Protein AF-A0A9D3UIQ0-F1 (afdb_monomer)

pLDDT: mean 77.09, std 18.82, range [36.81, 97.38]

Foldseek 3Di:
DDPPDDDPPCDVLNCCVVPVVVVCQVVLVDPDDPSLLVCLLCVVVVLVSDDPVCCVPRVLVSLVVQCVHPDVSSNVSSVVVVVVSLVVVVVVVVVVLVVQCVPPPDPVSNVVSVCVVPPVVCVVVCCVVPVDD

Sequence (133 aa):
MLNLGPYPRLRGKTDFELVTFSALVPVLSIATGETLLLLVKHADLIINKTTSEHRVSHVMPMLVRAYDDGDPRIQEEALRKSLFLAKQLDMQLLQFMRKSSDKANDPLQRHIVYSFRDHPSNWIIKNFLYPNQ

Solvent-accessible surface area (backbone atoms only — not comparable to full-atom values): 7644 Å² total; per-residue (Å²): 133,86,83,76,68,82,72,78,80,74,47,76,57,60,43,37,48,70,51,55,44,58,68,39,52,64,50,49,73,66,53,56,69,72,60,32,40,53,49,44,75,49,36,65,62,54,53,74,55,46,56,74,65,54,36,61,74,43,49,46,56,33,36,53,55,30,45,73,41,91,49,68,74,36,22,54,41,19,53,58,48,48,55,54,50,51,53,53,52,50,55,50,51,53,50,51,51,49,55,50,51,75,66,39,86,44,75,68,55,39,51,54,56,51,54,63,68,69,32,73,79,48,50,60,56,46,50,73,77,48,78,84,120

Radius of gyration: 19.53 Å; Cα contacts (8 Å, |Δi|>4): 80; chains: 1; bounding box: 40×62×41 Å

Structure (mmCIF, N/CA/C/O backbone):
data_AF-A0A9D3UIQ0-F1
#
_entry.id   AF-A0A9D3UIQ0-F1
#
loop_
_atom_site.group_PDB
_atom_site.id
_atom_site.type_symbol
_atom_site.label_atom_id
_atom_site.label_alt_id
_atom_site.label_comp_id
_atom_site.label_asym_id
_atom_site.label_entity_id
_atom_site.label_seq_id
_atom_site.pdbx_PDB_ins_code
_atom_site.Cartn_x
_atom_site.Cartn_y
_atom_site.Cartn_z
_atom_site.occupancy
_atom_site.B_iso_or_equiv
_atom_site.auth_seq_id
_atom_site.auth_comp_id
_atom_site.auth_asym_id
_atom_site.auth_atom_id
_atom_site.pdbx_PDB_model_num
ATOM 1 N N . MET A 1 1 ? -25.567 42.992 -2.234 1.00 36.81 1 MET A N 1
ATOM 2 C CA . MET A 1 1 ? -24.416 42.396 -1.519 1.00 36.81 1 MET A CA 1
ATOM 3 C C . MET A 1 1 ? -24.689 40.907 -1.374 1.00 36.81 1 MET A C 1
ATOM 5 O O . MET A 1 1 ? -25.658 40.554 -0.717 1.00 36.81 1 MET A O 1
ATOM 9 N N . LEU A 1 2 ? -23.930 40.051 -2.062 1.00 42.41 2 LEU A N 1
ATOM 10 C CA . LEU A 1 2 ? -24.084 38.596 -1.959 1.00 42.41 2 LEU A CA 1
ATOM 11 C C . LEU A 1 2 ? -23.457 38.136 -0.640 1.00 42.41 2 LEU A C 1
ATOM 13 O O . LEU A 1 2 ? -22.254 38.283 -0.436 1.00 42.41 2 LEU A O 1
ATOM 17 N N . ASN A 1 3 ? -24.293 37.634 0.266 1.00 43.47 3 ASN A N 1
ATOM 18 C CA . ASN A 1 3 ? -23.881 37.096 1.555 1.00 43.47 3 ASN A CA 1
ATOM 19 C C . ASN A 1 3 ? -23.315 35.688 1.319 1.00 43.47 3 ASN A C 1
ATOM 21 O O . ASN A 1 3 ? -24.047 34.699 1.313 1.00 43.47 3 ASN A O 1
ATOM 25 N N . LEU A 1 4 ? -22.019 35.614 1.010 1.00 50.66 4 LEU A N 1
ATOM 26 C CA . LEU A 1 4 ? -21.287 34.353 0.970 1.00 50.66 4 LEU A CA 1
ATOM 27 C C . LEU A 1 4 ? -21.122 33.887 2.420 1.00 50.66 4 LEU A C 1
ATOM 29 O O . LEU A 1 4 ? -20.281 34.406 3.153 1.00 50.66 4 LEU A O 1
ATOM 33 N N . GLY A 1 5 ? -21.979 32.951 2.836 1.00 48.44 5 GLY A N 1
ATOM 34 C CA . GLY A 1 5 ? -21.882 32.284 4.133 1.00 48.44 5 GLY A CA 1
ATOM 35 C C . GLY A 1 5 ? -20.483 31.694 4.362 1.00 48.44 5 GLY A C 1
ATOM 36 O O . GLY A 1 5 ? -19.729 31.504 3.405 1.00 48.44 5 GLY A O 1
ATOM 37 N N . PRO A 1 6 ? -20.105 31.423 5.623 1.00 56.56 6 PRO A N 1
ATOM 38 C CA . PRO A 1 6 ? -18.751 31.008 5.957 1.00 56.56 6 PRO A CA 1
ATOM 39 C C . PRO A 1 6 ? -18.402 29.744 5.171 1.00 56.56 6 PRO A C 1
ATOM 41 O O . PRO A 1 6 ? -19.017 28.697 5.372 1.00 56.56 6 PRO A O 1
ATOM 44 N N . TYR A 1 7 ? -17.422 29.852 4.270 1.00 47.91 7 TYR A N 1
ATOM 45 C CA . TYR A 1 7 ? -16.836 28.694 3.607 1.00 47.91 7 TYR A CA 1
ATOM 46 C C . TYR A 1 7 ? -16.477 27.666 4.686 1.00 47.91 7 TYR A C 1
ATOM 48 O O . TYR A 1 7 ? -15.872 28.051 5.698 1.00 47.91 7 TYR A O 1
ATOM 56 N N . PRO A 1 8 ? -16.870 26.388 4.530 1.00 57.81 8 PRO A N 1
ATOM 57 C CA . PRO A 1 8 ? -16.559 25.382 5.526 1.00 57.81 8 PRO A CA 1
ATOM 58 C C . PRO A 1 8 ? -15.049 25.395 5.736 1.00 57.81 8 PRO A C 1
ATOM 60 O O . PRO A 1 8 ? -14.278 25.268 4.785 1.00 57.81 8 PRO A O 1
ATOM 63 N N . ARG A 1 9 ? -14.628 25.607 6.987 1.00 50.81 9 ARG A N 1
ATOM 64 C CA . ARG A 1 9 ? -13.232 25.435 7.380 1.00 50.81 9 ARG A CA 1
ATOM 65 C C . ARG A 1 9 ? -12.923 23.950 7.284 1.00 50.81 9 ARG A C 1
ATOM 67 O O . ARG A 1 9 ? -13.087 23.196 8.239 1.00 50.81 9 ARG A O 1
ATOM 74 N N . LEU A 1 10 ? -12.547 23.569 6.078 1.00 51.88 10 LEU A N 1
ATOM 75 C CA . LEU A 1 10 ? -11.865 22.349 5.726 1.00 51.88 10 LEU A CA 1
ATOM 76 C C . LEU A 1 10 ? -10.719 22.150 6.747 1.00 51.88 10 LEU A C 1
ATOM 78 O O . LEU A 1 10 ? -9.937 23.063 7.033 1.00 51.88 10 LEU A O 1
ATOM 82 N N . ARG A 1 11 ? -10.773 21.025 7.471 1.00 60.75 11 ARG A N 1
ATOM 83 C CA . ARG A 1 11 ? -9.907 20.686 8.606 1.00 60.75 11 ARG A CA 1
ATOM 84 C C . ARG A 1 11 ? -8.896 19.664 8.096 1.00 60.75 11 ARG A C 1
ATOM 86 O O . ARG A 1 11 ? -9.294 18.581 7.705 1.00 60.75 11 ARG A O 1
ATOM 93 N N . GLY A 1 12 ? -7.594 19.930 8.189 1.00 61.97 12 GLY A N 1
ATOM 94 C CA . GLY A 1 12 ? -6.540 19.255 7.400 1.00 61.97 12 GLY A CA 1
ATOM 95 C C . GLY A 1 12 ? -6.589 17.730 7.140 1.00 61.97 12 GLY A C 1
ATOM 96 O O . GLY A 1 12 ? -6.042 17.295 6.131 1.00 61.97 12 GLY A O 1
ATOM 97 N N . LYS A 1 13 ? -7.231 16.897 7.978 1.00 65.69 13 LYS A N 1
ATOM 98 C CA . LYS A 1 13 ? -7.469 15.473 7.663 1.00 65.69 13 LYS A CA 1
ATOM 99 C C . LYS A 1 13 ? -8.613 15.255 6.658 1.00 65.69 13 LYS A C 1
ATOM 101 O O . LYS A 1 13 ? -8.448 14.453 5.747 1.00 65.69 13 LYS A O 1
ATOM 106 N N . THR A 1 14 ? -9.721 15.990 6.779 1.00 72.12 14 THR A N 1
ATOM 107 C CA . THR A 1 14 ? -10.829 15.934 5.807 1.00 72.12 14 THR A CA 1
ATOM 108 C C . THR A 1 14 ? -10.386 16.425 4.433 1.00 72.12 14 THR A C 1
ATOM 110 O O . THR A 1 14 ? -10.814 15.898 3.415 1.00 72.12 14 THR A O 1
ATOM 113 N N . ASP A 1 15 ? -9.475 17.393 4.405 1.00 79.56 15 ASP A N 1
ATOM 114 C CA . ASP A 1 15 ? -9.052 18.075 3.176 1.00 79.56 15 ASP A CA 1
ATOM 115 C C . ASP A 1 15 ? -8.088 17.202 2.390 1.00 79.56 15 ASP A C 1
ATOM 117 O O . ASP A 1 15 ? -8.153 17.122 1.163 1.00 79.56 15 ASP A O 1
ATOM 121 N N . PHE A 1 16 ? -7.224 16.498 3.125 1.00 85.56 16 PHE A N 1
ATOM 122 C CA . PHE A 1 16 ? -6.361 15.494 2.541 1.00 85.56 16 PHE A CA 1
ATOM 123 C C . PHE A 1 16 ? -7.187 14.384 1.896 1.00 85.56 16 PHE A C 1
ATOM 125 O O . PHE A 1 16 ? -6.932 14.066 0.745 1.00 85.56 16 PHE A O 1
ATOM 132 N N . GLU A 1 17 ? -8.173 13.811 2.590 1.00 84.88 17 GLU A N 1
ATOM 133 C CA . GLU A 1 17 ? -8.956 12.691 2.049 1.00 84.88 17 GLU A CA 1
ATOM 134 C C . GLU A 1 17 ? -9.812 13.107 0.840 1.00 84.88 17 GLU A C 1
ATOM 136 O O . GLU A 1 17 ? -9.775 12.442 -0.196 1.00 84.88 17 GLU A O 1
ATOM 141 N N . LEU A 1 18 ? -10.517 14.240 0.934 1.00 83.62 18 LEU A N 1
ATOM 142 C CA . LEU A 1 18 ? -11.422 14.704 -0.124 1.00 83.62 18 LEU A CA 1
ATOM 143 C C . LEU A 1 18 ? -10.692 15.161 -1.390 1.00 83.62 18 LEU A C 1
ATOM 145 O O . LEU A 1 18 ? -11.173 14.913 -2.494 1.00 83.62 18 LEU A O 1
ATOM 149 N N . VAL A 1 19 ? -9.555 15.844 -1.242 1.00 86.50 19 VAL A N 1
ATOM 150 C CA . VAL A 1 19 ? -8.881 16.500 -2.371 1.00 86.50 19 VAL A CA 1
ATOM 151 C C . VAL A 1 19 ? -7.619 15.744 -2.758 1.00 86.50 19 VAL A C 1
ATOM 153 O O . VAL A 1 19 ? -7.507 15.227 -3.868 1.00 86.50 19 VAL A O 1
ATOM 156 N N . THR A 1 20 ? -6.654 15.664 -1.843 1.00 88.44 20 THR A N 1
ATOM 157 C CA . THR A 1 20 ? -5.316 15.151 -2.159 1.00 88.44 20 THR A CA 1
ATOM 158 C C . THR A 1 20 ? -5.316 13.645 -2.384 1.00 88.44 20 THR A C 1
ATOM 160 O O . THR A 1 20 ? -4.732 13.167 -3.349 1.00 88.44 20 THR A O 1
ATOM 163 N N . PHE A 1 21 ? -5.967 12.885 -1.510 1.00 91.44 21 PHE A N 1
ATOM 164 C CA . PHE A 1 21 ? -5.979 11.434 -1.574 1.00 91.44 21 PHE A CA 1
ATOM 165 C C . PHE A 1 21 ? -6.768 10.949 -2.784 1.00 91.44 21 PHE A C 1
ATOM 167 O O . PHE A 1 21 ? -6.252 10.128 -3.533 1.00 91.44 21 PHE A O 1
ATOM 174 N N . SER A 1 22 ? -7.953 11.517 -3.027 1.00 90.44 22 SER A N 1
ATOM 175 C CA . SER A 1 22 ? -8.746 11.239 -4.231 1.00 90.44 22 SER A CA 1
ATOM 176 C C . SER A 1 22 ? -7.919 11.409 -5.517 1.00 90.44 22 SER A C 1
ATOM 178 O O . SER A 1 22 ? -7.894 10.516 -6.363 1.00 90.44 22 SER A O 1
ATOM 180 N N . ALA A 1 23 ? -7.137 12.491 -5.617 1.00 92.38 23 ALA A N 1
ATOM 181 C CA . ALA A 1 23 ? -6.229 12.714 -6.745 1.00 92.38 23 ALA A CA 1
ATOM 182 C C . ALA A 1 23 ? -5.027 11.746 -6.783 1.00 92.38 23 ALA A C 1
ATOM 184 O O . ALA A 1 23 ? -4.493 11.470 -7.857 1.00 92.38 23 ALA A O 1
ATOM 185 N N . LEU A 1 24 ? -4.594 11.218 -5.634 1.00 94.06 24 LEU A N 1
ATOM 186 C CA . LEU A 1 24 ? -3.505 10.242 -5.543 1.00 94.06 24 LEU A CA 1
ATOM 187 C C . LEU A 1 24 ? -3.939 8.813 -5.892 1.00 94.06 24 LEU A C 1
ATOM 189 O O . LEU A 1 24 ? -3.101 8.055 -6.373 1.00 94.06 24 LEU A O 1
ATOM 193 N N . VAL A 1 25 ? -5.204 8.425 -5.685 1.00 94.12 25 VAL A N 1
ATOM 194 C CA . VAL A 1 25 ? -5.688 7.043 -5.902 1.00 94.12 25 VAL A CA 1
ATOM 195 C C . VAL A 1 25 ? -5.304 6.465 -7.278 1.00 94.12 25 VAL A C 1
ATOM 197 O O . VAL A 1 25 ? -4.779 5.344 -7.313 1.00 94.12 25 VAL A O 1
ATOM 200 N N . PRO A 1 26 ? -5.475 7.184 -8.408 1.00 94.75 26 PRO A N 1
ATOM 201 C CA . PRO A 1 26 ? -5.029 6.685 -9.707 1.00 94.75 26 PRO A CA 1
ATOM 202 C C . PRO A 1 26 ? -3.519 6.430 -9.737 1.00 94.75 26 PRO A C 1
ATOM 204 O O . PRO A 1 26 ? -3.080 5.387 -10.212 1.00 94.75 26 PRO A O 1
ATOM 207 N N . VAL A 1 27 ? -2.725 7.334 -9.156 1.00 96.19 27 VAL A N 1
ATOM 208 C CA . VAL A 1 27 ? -1.260 7.232 -9.104 1.00 96.19 27 VAL A CA 1
ATOM 209 C C . VAL A 1 27 ? -0.823 6.027 -8.267 1.00 96.19 27 VAL A C 1
ATOM 211 O O . VAL A 1 27 ? 0.034 5.264 -8.705 1.00 96.19 27 VAL A O 1
ATOM 214 N N . LEU A 1 28 ? -1.457 5.780 -7.115 1.00 94.69 28 LEU A N 1
ATOM 215 C CA . LEU A 1 28 ? -1.198 4.583 -6.297 1.00 94.69 28 LEU A CA 1
ATOM 216 C C . LEU A 1 28 ? -1.451 3.288 -7.084 1.00 94.69 28 LEU A C 1
ATOM 218 O O . LEU A 1 28 ? -0.771 2.282 -6.872 1.00 94.69 28 LEU A O 1
ATOM 222 N N . SER A 1 29 ? -2.395 3.318 -8.024 1.00 93.94 29 SER A N 1
ATOM 223 C CA . SER A 1 29 ? -2.797 2.153 -8.816 1.00 93.94 29 SER A CA 1
ATOM 224 C C . SER A 1 29 ? -1.864 1.873 -9.997 1.00 93.94 29 SER A C 1
ATOM 226 O O . SER A 1 29 ? -1.682 0.709 -10.343 1.00 93.94 29 SER A O 1
ATOM 228 N N . ILE A 1 30 ? -1.257 2.906 -10.593 1.00 94.44 30 ILE A N 1
ATOM 229 C CA . ILE A 1 30 ? -0.505 2.768 -11.855 1.00 94.44 30 ILE A CA 1
ATOM 230 C C . ILE A 1 30 ? 0.989 3.087 -11.754 1.00 94.44 30 ILE A C 1
ATOM 232 O O . ILE A 1 30 ? 1.718 2.805 -12.697 1.00 94.44 30 ILE A O 1
ATOM 236 N N . ALA A 1 31 ? 1.460 3.700 -10.664 1.00 96.19 31 ALA A N 1
ATOM 237 C CA . ALA A 1 31 ? 2.860 4.104 -10.554 1.00 96.19 31 ALA A CA 1
ATOM 238 C C . ALA A 1 31 ? 3.818 2.907 -10.637 1.00 96.19 31 ALA A C 1
ATOM 240 O O . ALA A 1 31 ? 3.574 1.864 -10.020 1.00 96.19 31 ALA A O 1
ATOM 241 N N . THR A 1 32 ? 4.934 3.118 -11.337 1.00 95.31 32 THR A N 1
ATOM 242 C CA . THR A 1 32 ? 6.041 2.171 -11.540 1.00 95.31 32 THR A CA 1
ATOM 243 C C . THR A 1 32 ? 7.390 2.889 -11.391 1.00 95.31 32 THR A C 1
ATOM 245 O O . THR A 1 32 ? 7.447 4.124 -11.406 1.00 95.31 32 THR A O 1
ATOM 248 N N . GLY A 1 33 ? 8.485 2.134 -11.250 1.00 95.62 33 GLY A N 1
ATOM 249 C CA . GLY A 1 33 ? 9.850 2.677 -11.222 1.00 95.62 33 GLY A CA 1
ATOM 250 C C . GLY A 1 33 ? 10.071 3.723 -10.122 1.00 95.62 33 GLY A C 1
ATOM 251 O O . GLY A 1 33 ? 9.608 3.566 -8.995 1.00 95.62 33 GLY A O 1
ATOM 252 N N . GLU A 1 34 ? 10.749 4.827 -10.448 1.00 96.56 34 GLU A N 1
ATOM 253 C CA . GLU A 1 34 ? 11.096 5.879 -9.475 1.00 96.56 34 GLU A CA 1
ATOM 254 C C . GLU A 1 34 ? 9.867 6.543 -8.827 1.00 96.56 34 GLU A C 1
ATOM 256 O O . GLU A 1 34 ? 9.902 6.911 -7.652 1.00 96.56 34 GLU A O 1
ATOM 261 N N . THR A 1 35 ? 8.742 6.653 -9.544 1.00 96.81 35 THR A N 1
ATOM 262 C CA . THR A 1 35 ? 7.497 7.178 -8.960 1.00 96.81 35 THR A CA 1
ATOM 263 C C . THR A 1 35 ? 6.931 6.225 -7.912 1.00 96.81 35 THR A C 1
ATOM 265 O O . THR A 1 35 ? 6.505 6.672 -6.846 1.00 96.81 35 THR A O 1
ATOM 268 N N . LEU A 1 36 ? 6.959 4.915 -8.179 1.00 97.38 36 LEU A N 1
ATOM 269 C CA . LEU A 1 36 ? 6.550 3.913 -7.196 1.00 97.38 36 LEU A CA 1
ATOM 270 C C . LEU A 1 36 ? 7.499 3.908 -5.996 1.00 97.38 36 LEU A C 1
ATOM 272 O O . LEU A 1 36 ? 7.035 3.942 -4.860 1.00 97.38 36 LEU A O 1
ATOM 276 N N . LEU A 1 37 ? 8.812 3.966 -6.233 1.00 97.38 37 LEU A N 1
ATOM 277 C CA . LEU A 1 37 ? 9.812 4.045 -5.168 1.00 97.38 37 LEU A CA 1
ATOM 278 C C . LEU A 1 37 ? 9.571 5.250 -4.248 1.00 97.38 37 LEU A C 1
ATOM 280 O O . LEU A 1 37 ? 9.617 5.112 -3.025 1.00 97.38 37 LEU A O 1
ATOM 284 N N . LEU A 1 38 ? 9.281 6.423 -4.819 1.00 97.19 38 LEU A N 1
ATOM 285 C CA . LEU A 1 38 ? 8.974 7.632 -4.054 1.00 97.19 38 LEU A CA 1
ATOM 286 C C . LEU A 1 38 ? 7.702 7.465 -3.210 1.00 97.19 38 LEU A C 1
ATOM 288 O O . LEU A 1 38 ? 7.693 7.820 -2.028 1.00 97.19 38 LEU A O 1
ATOM 292 N N . LEU A 1 39 ? 6.643 6.899 -3.796 1.00 96.88 39 LEU A N 1
ATOM 293 C CA . LEU A 1 39 ? 5.386 6.636 -3.093 1.00 96.88 39 LEU A CA 1
ATOM 294 C C . LEU A 1 39 ? 5.573 5.665 -1.930 1.00 96.88 39 LEU A C 1
ATOM 296 O O . LEU A 1 39 ? 5.063 5.914 -0.839 1.00 96.88 39 LEU A O 1
ATOM 300 N N . VAL A 1 40 ? 6.325 4.585 -2.139 1.00 96.94 40 VAL A N 1
ATOM 301 C CA . VAL A 1 40 ? 6.589 3.583 -1.102 1.00 96.94 40 VAL A CA 1
ATOM 302 C C . VAL A 1 40 ? 7.448 4.192 0.008 1.00 96.94 40 VAL A C 1
ATOM 304 O O . VAL A 1 40 ? 7.071 4.107 1.177 1.00 96.94 40 VAL A O 1
ATOM 307 N N . LYS A 1 41 ? 8.529 4.914 -0.323 1.00 96.56 41 LYS A N 1
ATOM 308 C CA . LYS A 1 41 ? 9.385 5.600 0.667 1.00 96.56 41 LYS A CA 1
ATOM 309 C C . LYS A 1 41 ? 8.605 6.535 1.590 1.00 96.56 41 LYS A C 1
ATOM 311 O O . LYS A 1 41 ? 8.946 6.641 2.770 1.00 96.56 41 LYS A O 1
ATOM 316 N N . HIS A 1 42 ? 7.552 7.168 1.076 1.00 95.31 42 HIS A N 1
ATOM 317 C CA . HIS A 1 42 ? 6.711 8.119 1.807 1.00 95.31 42 HIS A CA 1
ATOM 318 C C . HIS A 1 42 ? 5.315 7.582 2.156 1.00 95.31 42 HIS A C 1
ATOM 320 O O . HIS A 1 42 ? 4.425 8.352 2.532 1.00 95.31 42 HIS A O 1
ATOM 326 N N . ALA A 1 43 ? 5.111 6.264 2.079 1.00 94.38 43 ALA A N 1
ATOM 327 C CA . ALA A 1 43 ? 3.816 5.645 2.344 1.00 94.38 43 ALA A CA 1
ATOM 328 C C . ALA A 1 43 ? 3.319 5.903 3.775 1.00 94.38 43 ALA A C 1
ATOM 330 O O . ALA A 1 43 ? 2.113 5.951 4.001 1.00 94.38 43 ALA A O 1
ATOM 331 N N . ASP A 1 44 ? 4.210 6.136 4.743 1.00 93.06 44 ASP A N 1
ATOM 332 C CA . ASP A 1 44 ? 3.846 6.487 6.121 1.00 93.06 44 ASP A CA 1
ATOM 333 C C . ASP A 1 44 ? 2.991 7.762 6.205 1.00 93.06 44 ASP A C 1
ATOM 335 O O . ASP A 1 44 ? 2.034 7.802 6.981 1.00 93.06 44 ASP A O 1
ATOM 339 N N . LEU A 1 45 ? 3.250 8.769 5.363 1.00 91.50 45 LEU A N 1
ATOM 340 C CA . LEU A 1 45 ? 2.440 9.989 5.308 1.00 91.50 45 LEU A CA 1
ATOM 341 C C . LEU A 1 45 ? 1.012 9.686 4.849 1.00 91.50 45 LEU A C 1
ATOM 343 O O . LEU A 1 45 ? 0.051 10.206 5.422 1.00 91.50 45 LEU A O 1
ATOM 347 N N . ILE A 1 46 ? 0.879 8.822 3.840 1.00 91.75 46 ILE A N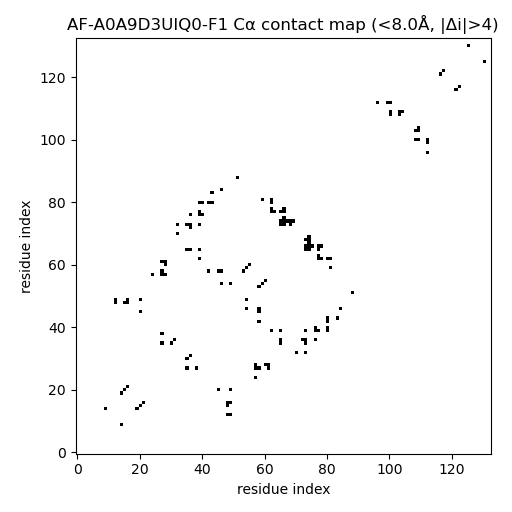 1
ATOM 348 C CA . ILE A 1 46 ? -0.413 8.401 3.291 1.00 91.75 46 ILE A CA 1
ATOM 349 C C . ILE A 1 46 ? -1.151 7.557 4.330 1.00 91.75 46 ILE A C 1
ATOM 351 O O . ILE A 1 46 ? -2.307 7.837 4.642 1.00 91.75 46 ILE A O 1
ATOM 355 N N . ILE A 1 47 ? -0.473 6.582 4.939 1.00 90.88 47 ILE A N 1
ATOM 356 C CA . ILE A 1 47 ? -1.029 5.722 5.989 1.00 90.88 47 ILE A CA 1
ATOM 357 C C . ILE A 1 47 ? -1.548 6.584 7.142 1.00 90.88 47 ILE A C 1
ATOM 359 O O . ILE A 1 47 ? -2.714 6.480 7.513 1.00 90.88 47 ILE A O 1
ATOM 363 N N . ASN A 1 48 ? -0.749 7.508 7.673 1.00 90.12 48 ASN A N 1
ATOM 364 C CA . ASN A 1 48 ? -1.142 8.320 8.829 1.00 90.12 48 ASN A CA 1
ATOM 365 C C . ASN A 1 48 ? -2.334 9.255 8.544 1.00 90.12 48 ASN A C 1
ATOM 367 O O . ASN A 1 48 ? -3.142 9.534 9.442 1.00 90.12 48 ASN A O 1
ATOM 371 N N . LYS A 1 49 ? -2.485 9.712 7.297 1.00 89.75 49 LYS A N 1
ATOM 372 C CA . LYS A 1 49 ? -3.530 10.669 6.907 1.00 89.75 49 LYS A CA 1
ATOM 373 C C . LYS A 1 49 ? -4.813 10.044 6.362 1.00 89.75 49 LYS A C 1
ATOM 375 O O . LYS A 1 49 ? -5.791 10.770 6.266 1.00 89.75 49 LYS A O 1
ATOM 380 N N . THR A 1 50 ? -4.841 8.741 6.093 1.00 87.44 50 THR A N 1
ATOM 381 C CA . THR A 1 50 ? -6.010 8.038 5.531 1.00 87.44 50 THR A CA 1
ATOM 382 C C . THR A 1 50 ? -6.753 7.184 6.557 1.00 87.44 50 THR A C 1
ATOM 384 O O . THR A 1 50 ? -6.196 6.789 7.594 1.00 87.44 50 THR A O 1
ATOM 387 N N . THR A 1 51 ? -8.024 6.895 6.270 1.00 86.44 51 THR A N 1
ATOM 388 C CA . THR A 1 51 ? -8.852 5.918 6.991 1.00 86.44 51 THR A CA 1
ATOM 389 C C . THR A 1 51 ? -8.358 4.482 6.799 1.00 86.44 51 THR A C 1
ATOM 391 O O . THR A 1 51 ? -7.612 4.176 5.872 1.00 86.44 51 THR A O 1
ATOM 394 N N . SER A 1 52 ? -8.793 3.576 7.682 1.00 84.44 52 SER A N 1
ATOM 395 C CA . SER A 1 52 ? -8.487 2.141 7.570 1.00 84.44 52 SER A CA 1
ATOM 396 C C . SER A 1 52 ? -8.953 1.555 6.232 1.00 84.44 52 SER A C 1
ATOM 398 O O . SER A 1 52 ? -8.208 0.833 5.579 1.00 84.44 52 SER A O 1
ATOM 400 N N . GLU A 1 53 ? -10.143 1.955 5.781 1.00 85.31 53 GLU A N 1
ATOM 401 C CA . GLU A 1 53 ? -10.725 1.531 4.507 1.00 85.31 53 GLU A CA 1
ATOM 402 C C . GLU A 1 53 ? -9.828 1.903 3.321 1.00 85.31 53 GLU A C 1
ATOM 404 O O . GLU A 1 53 ? -9.422 1.026 2.566 1.00 85.31 53 GLU A O 1
ATOM 409 N N . HIS A 1 54 ? -9.406 3.167 3.228 1.00 87.38 54 HIS A N 1
ATOM 410 C CA . HIS A 1 54 ? -8.513 3.634 2.164 1.00 87.38 54 HIS A CA 1
ATOM 411 C C . HIS A 1 54 ? -7.123 2.989 2.198 1.00 87.38 54 HIS A C 1
ATOM 413 O O . HIS A 1 54 ? -6.495 2.788 1.153 1.00 87.38 54 HIS A O 1
ATOM 419 N N . ARG A 1 55 ? -6.626 2.638 3.390 1.00 89.44 55 ARG A N 1
ATOM 420 C CA . ARG A 1 55 ? -5.369 1.891 3.520 1.00 89.44 55 ARG A CA 1
ATOM 421 C C . ARG A 1 55 ? -5.498 0.498 2.917 1.00 89.44 55 ARG A C 1
ATOM 423 O O . ARG A 1 55 ? -4.617 0.097 2.165 1.00 89.44 55 ARG A O 1
ATOM 430 N N . VAL A 1 56 ? -6.583 -0.212 3.220 1.00 87.50 56 VAL A N 1
ATOM 431 C CA . VAL A 1 56 ? -6.827 -1.568 2.709 1.00 87.50 56 VAL A CA 1
ATOM 432 C C . VAL A 1 56 ? -7.148 -1.547 1.212 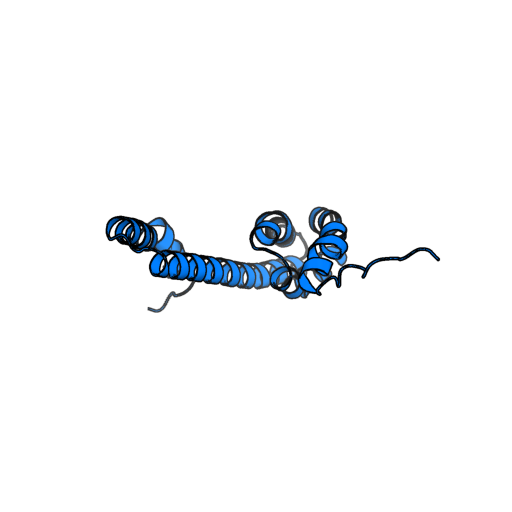1.00 87.50 56 VAL A C 1
ATOM 434 O O . VAL A 1 56 ? -6.653 -2.399 0.483 1.00 87.50 56 VAL A O 1
ATOM 437 N N . SER A 1 57 ? -7.914 -0.565 0.727 1.00 90.06 57 SER A N 1
ATOM 438 C CA . SER A 1 57 ? -8.371 -0.530 -0.669 1.00 90.06 57 SER A CA 1
ATOM 439 C C . SER A 1 57 ? -7.358 0.041 -1.665 1.00 90.06 57 SER A C 1
ATOM 441 O O . SER A 1 57 ? -7.457 -0.261 -2.852 1.00 90.06 57 SER A O 1
ATOM 443 N N . HIS A 1 58 ? -6.397 0.866 -1.226 1.00 92.88 58 HIS A N 1
ATOM 444 C CA . HIS A 1 58 ? -5.479 1.560 -2.148 1.00 92.88 58 HIS A CA 1
ATOM 445 C C . HIS A 1 58 ? -4.005 1.473 -1.753 1.00 92.88 58 HIS A C 1
ATOM 447 O O . HIS A 1 58 ? -3.154 1.266 -2.617 1.00 92.88 58 HIS A O 1
ATOM 453 N N . VAL A 1 59 ? -3.678 1.597 -0.463 1.00 93.31 59 VAL A N 1
ATOM 454 C CA . VAL A 1 59 ? -2.271 1.577 -0.020 1.00 93.31 59 VAL A CA 1
ATOM 455 C C . VAL A 1 59 ? -1.723 0.152 0.013 1.00 93.31 59 VAL A C 1
ATOM 457 O O . VAL A 1 59 ? -0.625 -0.090 -0.477 1.00 93.31 59 VAL A O 1
ATOM 460 N N . MET A 1 60 ? -2.487 -0.802 0.547 1.00 92.94 60 MET A N 1
ATOM 461 C CA . MET A 1 60 ? -2.085 -2.207 0.605 1.00 92.94 60 MET A CA 1
ATOM 462 C C . MET A 1 60 ? -1.863 -2.808 -0.796 1.00 92.94 60 MET A C 1
ATOM 464 O O . MET A 1 60 ? -0.782 -3.355 -1.007 1.00 92.94 60 MET A O 1
ATOM 468 N N . PRO A 1 61 ? -2.766 -2.647 -1.788 1.00 93.56 61 PRO A N 1
ATOM 469 C CA . PRO A 1 61 ? -2.510 -3.118 -3.151 1.00 93.56 61 PRO A CA 1
ATOM 470 C C . PRO A 1 61 ? -1.281 -2.470 -3.799 1.00 93.56 61 PRO A C 1
ATOM 472 O O . PRO A 1 61 ? -0.547 -3.141 -4.519 1.00 93.56 61 PR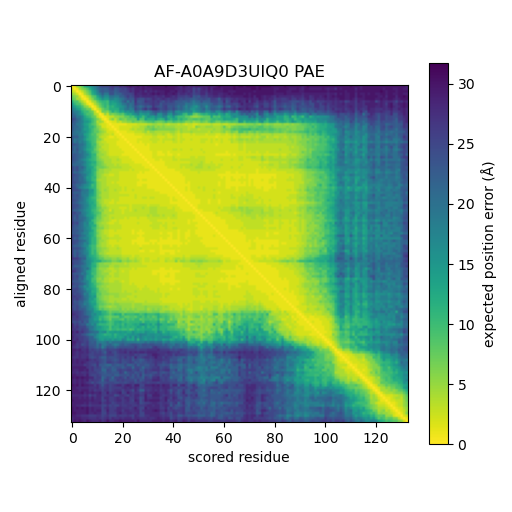O A O 1
ATOM 475 N N . MET A 1 62 ? -1.019 -1.183 -3.532 1.00 96.19 62 MET A N 1
ATOM 476 C CA . MET A 1 62 ? 0.202 -0.521 -4.006 1.00 96.19 62 MET A CA 1
ATOM 477 C C . MET A 1 62 ? 1.460 -1.169 -3.410 1.00 96.19 62 MET A C 1
ATOM 479 O O . MET A 1 62 ? 2.419 -1.396 -4.140 1.00 96.19 62 MET A O 1
ATOM 483 N N . LEU A 1 63 ? 1.466 -1.478 -2.107 1.00 96.00 63 LEU A N 1
ATOM 484 C CA . LEU A 1 63 ? 2.601 -2.136 -1.449 1.00 96.00 63 LEU A CA 1
ATOM 485 C C . LEU A 1 63 ? 2.815 -3.570 -1.943 1.00 96.00 63 LEU A C 1
ATOM 487 O O . LEU A 1 63 ? 3.961 -3.962 -2.129 1.00 96.00 63 LEU A O 1
ATOM 491 N N . VAL A 1 64 ? 1.742 -4.325 -2.199 1.00 94.81 64 VAL A N 1
ATOM 492 C CA . VAL A 1 64 ? 1.836 -5.660 -2.818 1.00 94.81 64 VAL A CA 1
ATOM 493 C C . VAL A 1 64 ? 2.483 -5.549 -4.197 1.00 94.81 64 VAL A C 1
ATOM 495 O O . VAL A 1 64 ? 3.475 -6.216 -4.464 1.00 94.81 64 VAL A O 1
ATOM 498 N N . ARG A 1 65 ? 2.010 -4.618 -5.036 1.00 95.31 65 ARG A N 1
ATOM 499 C CA . ARG A 1 65 ? 2.588 -4.402 -6.369 1.00 95.31 65 ARG A CA 1
ATOM 500 C C . ARG A 1 65 ? 4.055 -3.963 -6.314 1.00 95.31 65 ARG A C 1
ATOM 502 O O . ARG A 1 65 ? 4.835 -4.357 -7.165 1.00 95.31 65 ARG A O 1
ATOM 509 N N . ALA A 1 66 ? 4.427 -3.154 -5.324 1.00 96.62 66 ALA A N 1
ATOM 510 C CA . ALA A 1 66 ? 5.809 -2.739 -5.099 1.00 96.62 66 ALA A CA 1
ATOM 511 C C . ALA A 1 66 ? 6.705 -3.885 -4.603 1.00 96.62 66 ALA A C 1
ATOM 513 O O . ALA A 1 66 ? 7.890 -3.918 -4.914 1.00 96.62 66 ALA A O 1
ATOM 514 N N . TYR A 1 67 ? 6.154 -4.826 -3.838 1.00 95.62 67 TYR A N 1
ATOM 515 C CA . TYR A 1 67 ? 6.876 -6.030 -3.437 1.00 95.62 67 TYR A CA 1
ATOM 516 C C . TYR A 1 67 ? 7.150 -6.960 -4.627 1.00 95.62 67 TYR A C 1
ATOM 518 O O . TYR A 1 67 ? 8.228 -7.545 -4.698 1.00 95.62 67 TYR A O 1
ATOM 526 N N . ASP A 1 68 ? 6.203 -7.044 -5.563 1.00 94.44 68 ASP A N 1
ATOM 527 C CA . ASP A 1 68 ? 6.329 -7.822 -6.800 1.00 94.44 68 ASP A CA 1
ATOM 528 C C . ASP A 1 68 ? 7.132 -7.089 -7.903 1.00 94.44 68 ASP A C 1
ATOM 530 O O . ASP A 1 68 ? 7.240 -7.586 -9.026 1.00 94.44 68 ASP A O 1
ATOM 534 N N . ASP A 1 69 ? 7.684 -5.901 -7.618 1.00 94.81 69 ASP A N 1
ATOM 535 C CA . ASP A 1 69 ? 8.505 -5.138 -8.565 1.00 94.81 69 ASP A CA 1
ATOM 536 C C . ASP A 1 69 ? 9.889 -5.794 -8.757 1.00 94.81 69 ASP A C 1
ATOM 538 O O . ASP A 1 69 ? 10.442 -6.415 -7.850 1.00 94.81 69 ASP A O 1
ATOM 542 N N . GLY A 1 70 ? 10.468 -5.651 -9.953 1.00 91.75 70 GLY A N 1
ATOM 543 C CA . GLY A 1 70 ? 11.785 -6.205 -10.278 1.00 91.75 70 GLY A CA 1
ATOM 544 C C . GLY A 1 70 ? 12.963 -5.432 -9.671 1.00 91.75 70 GLY A C 1
ATOM 545 O O . GLY A 1 70 ? 14.079 -5.955 -9.648 1.00 91.75 70 GLY A O 1
ATOM 546 N N . ASP A 1 71 ? 12.754 -4.198 -9.198 1.00 96.50 71 ASP A N 1
ATOM 547 C CA . ASP A 1 71 ? 13.791 -3.403 -8.535 1.00 96.50 71 ASP A CA 1
ATOM 548 C C . ASP A 1 71 ? 13.898 -3.763 -7.034 1.00 96.50 71 ASP A C 1
ATOM 550 O O . ASP A 1 71 ? 12.973 -3.485 -6.259 1.00 96.50 71 ASP A O 1
ATOM 554 N N . PRO A 1 72 ? 15.048 -4.290 -6.562 1.00 95.88 72 PRO A N 1
ATOM 555 C CA . PRO A 1 72 ? 15.218 -4.697 -5.165 1.00 95.88 72 PRO A CA 1
ATOM 556 C C . PRO A 1 72 ? 15.059 -3.539 -4.169 1.00 95.88 72 PRO A C 1
ATOM 558 O O . PRO A 1 72 ? 14.682 -3.760 -3.017 1.00 95.88 72 PRO A O 1
ATOM 561 N N . ARG A 1 73 ? 15.303 -2.291 -4.594 1.00 96.75 73 ARG A N 1
ATOM 562 C CA . ARG A 1 73 ? 15.132 -1.097 -3.748 1.00 96.75 73 ARG A CA 1
ATOM 563 C C . ARG A 1 73 ? 13.656 -0.841 -3.446 1.00 96.75 73 ARG A C 1
ATOM 565 O O . ARG A 1 73 ? 13.321 -0.406 -2.345 1.00 96.75 73 ARG A O 1
ATOM 572 N N . ILE A 1 74 ? 12.784 -1.090 -4.426 1.00 97.25 74 ILE A N 1
ATOM 573 C CA . ILE A 1 74 ? 11.331 -0.950 -4.281 1.00 97.25 74 ILE A CA 1
ATOM 574 C C . ILE A 1 74 ? 10.806 -2.077 -3.391 1.00 97.25 74 ILE A C 1
ATOM 576 O O . ILE A 1 74 ? 10.066 -1.806 -2.443 1.00 97.25 74 ILE A O 1
ATOM 580 N N . GLN A 1 75 ? 11.264 -3.307 -3.632 1.00 97.12 75 GLN A N 1
ATOM 581 C CA . GLN A 1 75 ? 10.873 -4.480 -2.855 1.00 97.12 75 GLN A CA 1
ATOM 582 C C . GLN A 1 75 ? 11.227 -4.345 -1.363 1.00 97.12 75 GLN A C 1
ATOM 584 O O . GLN A 1 75 ? 10.389 -4.607 -0.495 1.00 97.12 75 GLN A O 1
ATOM 589 N N . GLU A 1 76 ? 12.448 -3.902 -1.042 1.00 94.62 76 GLU A N 1
ATOM 590 C CA . GLU A 1 76 ? 12.883 -3.716 0.347 1.00 94.62 76 GLU A CA 1
ATOM 591 C C . GLU A 1 76 ? 12.034 -2.664 1.075 1.00 94.62 76 GLU A C 1
ATOM 593 O O . GLU A 1 76 ? 11.566 -2.889 2.198 1.00 94.62 76 GLU A O 1
ATOM 598 N N . GLU A 1 77 ? 11.789 -1.518 0.437 1.00 96.69 77 GLU A N 1
ATOM 599 C CA . GLU A 1 77 ? 10.940 -0.482 1.021 1.00 96.69 77 GLU A CA 1
ATOM 600 C C . GLU A 1 77 ? 9.487 -0.961 1.166 1.00 96.69 77 GLU A C 1
ATOM 602 O O . GLU A 1 77 ? 8.862 -0.711 2.200 1.00 96.69 77 GLU A O 1
ATOM 607 N N . ALA A 1 78 ? 8.961 -1.731 0.209 1.00 95.75 78 ALA A N 1
ATOM 608 C CA . ALA A 1 78 ? 7.619 -2.301 0.297 1.00 95.75 78 ALA A CA 1
ATOM 609 C C . ALA A 1 78 ? 7.469 -3.219 1.521 1.00 95.75 78 ALA A C 1
ATOM 611 O O . ALA A 1 78 ? 6.488 -3.102 2.265 1.00 95.75 78 ALA A O 1
ATOM 612 N N . LEU A 1 79 ? 8.466 -4.066 1.799 1.00 94.56 79 LEU A N 1
ATOM 613 C CA . LEU A 1 79 ? 8.492 -4.924 2.989 1.00 94.56 79 LEU A CA 1
ATOM 614 C C . LEU A 1 79 ? 8.495 -4.111 4.289 1.00 94.56 79 LEU A C 1
ATOM 616 O O . LEU A 1 79 ? 7.677 -4.354 5.185 1.00 94.56 79 LEU A O 1
ATOM 620 N N . ARG A 1 80 ? 9.370 -3.103 4.386 1.00 94.06 80 ARG A N 1
ATOM 621 C CA . ARG A 1 80 ? 9.463 -2.232 5.572 1.00 94.06 80 ARG A CA 1
ATOM 622 C C . ARG A 1 80 ? 8.139 -1.524 5.857 1.00 94.06 80 ARG A C 1
ATOM 624 O O . ARG A 1 80 ? 7.682 -1.487 7.005 1.00 94.06 80 ARG A O 1
ATOM 631 N N . LYS A 1 81 ? 7.496 -0.978 4.822 1.00 93.88 81 LYS A N 1
ATOM 632 C CA . LYS A 1 81 ? 6.221 -0.257 4.960 1.00 93.88 81 LYS A CA 1
ATOM 633 C C . LYS A 1 81 ? 5.044 -1.197 5.215 1.00 93.88 81 LYS A C 1
ATOM 635 O O . LYS A 1 81 ? 4.134 -0.814 5.950 1.00 93.88 81 LYS A O 1
ATOM 640 N N . SER A 1 82 ? 5.087 -2.429 4.710 1.00 90.81 82 SER A N 1
ATOM 641 C CA . SER A 1 82 ? 4.078 -3.459 5.000 1.00 90.81 82 SER A CA 1
ATOM 642 C C . SER A 1 82 ? 4.045 -3.817 6.485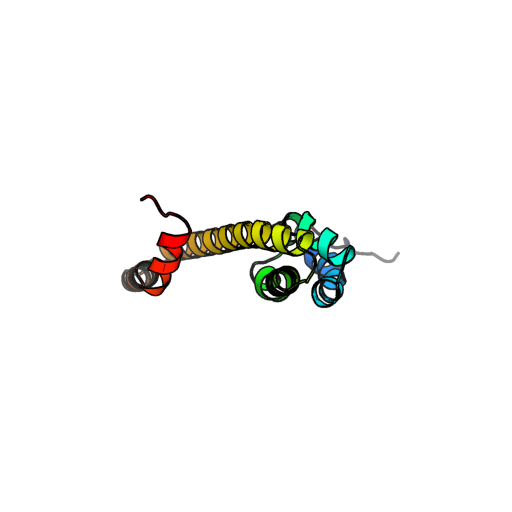 1.00 90.81 82 SER A C 1
ATOM 644 O O . SER A 1 82 ? 2.969 -3.870 7.081 1.00 90.81 82 SER A O 1
ATOM 646 N N . LEU A 1 83 ? 5.213 -3.951 7.125 1.00 88.75 83 LEU A N 1
ATOM 647 C CA . LEU A 1 83 ? 5.291 -4.173 8.573 1.00 88.75 83 LEU A CA 1
ATOM 648 C C . LEU A 1 83 ? 4.697 -2.997 9.366 1.00 88.75 83 LEU A C 1
ATOM 650 O O . LEU A 1 83 ? 3.978 -3.198 10.347 1.00 88.75 83 LEU A O 1
ATOM 654 N N . PHE A 1 84 ? 4.982 -1.761 8.947 1.00 89.19 84 PHE A N 1
ATOM 655 C CA . PHE A 1 84 ? 4.409 -0.566 9.570 1.00 89.19 84 PHE A CA 1
ATOM 656 C C . PHE A 1 84 ? 2.882 -0.514 9.415 1.00 89.19 84 PHE A C 1
ATOM 658 O O . PHE A 1 84 ? 2.172 -0.265 10.393 1.00 89.19 84 PHE A O 1
ATOM 665 N N . LEU A 1 85 ? 2.370 -0.790 8.213 1.00 88.00 85 LEU A N 1
ATOM 666 C CA . LEU A 1 85 ? 0.937 -0.823 7.933 1.00 88.00 85 LEU A CA 1
ATOM 667 C C . LEU A 1 85 ? 0.222 -1.897 8.765 1.00 88.00 85 LEU A C 1
ATOM 669 O O . LEU A 1 85 ? -0.807 -1.601 9.374 1.00 88.00 85 LEU A O 1
ATOM 673 N N . ALA A 1 86 ? 0.791 -3.102 8.854 1.00 85.88 86 ALA A N 1
ATOM 674 C CA . ALA A 1 86 ? 0.244 -4.194 9.657 1.00 85.88 86 ALA A CA 1
ATOM 675 C C . ALA A 1 86 ? 0.097 -3.795 11.134 1.00 85.88 86 ALA A C 1
ATOM 677 O O . ALA A 1 86 ? -0.978 -3.948 11.710 1.00 85.88 86 ALA A O 1
ATOM 678 N N . LYS A 1 87 ? 1.131 -3.175 11.723 1.00 87.38 87 LYS A N 1
ATOM 679 C CA . LYS A 1 87 ? 1.077 -2.662 13.106 1.00 87.38 87 LYS A CA 1
ATOM 680 C C . LYS A 1 87 ? -0.018 -1.610 13.301 1.00 87.38 87 LYS A C 1
ATOM 682 O O . LYS A 1 87 ? -0.674 -1.585 14.338 1.00 87.38 87 LYS A O 1
ATOM 687 N N . GLN A 1 88 ? -0.219 -0.727 12.321 1.00 83.69 88 GLN A N 1
ATOM 688 C CA . GLN A 1 88 ? -1.261 0.301 12.390 1.00 83.69 88 GLN A CA 1
ATOM 689 C C . GLN A 1 88 ? -2.672 -0.295 12.329 1.00 83.69 88 GLN A C 1
ATOM 691 O O . GLN A 1 88 ? -3.549 0.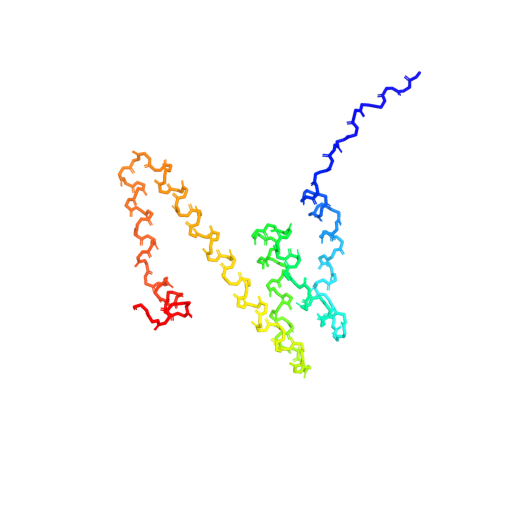158 13.065 1.00 83.69 88 GLN A O 1
ATOM 696 N N . LEU A 1 89 ? -2.895 -1.292 11.471 1.00 82.25 89 LEU A N 1
ATOM 697 C CA . LEU A 1 89 ? -4.183 -1.982 11.370 1.00 82.25 89 LEU A CA 1
ATOM 698 C C . LEU A 1 89 ? -4.477 -2.809 12.628 1.00 82.25 89 LEU A C 1
ATOM 700 O O . LEU A 1 89 ? -5.592 -2.746 13.142 1.00 82.25 89 LEU A O 1
ATOM 704 N N . ASP A 1 90 ? -3.473 -3.493 13.179 1.00 79.56 90 ASP A N 1
ATOM 705 C CA . ASP A 1 90 ? -3.623 -4.273 14.412 1.00 79.56 90 ASP A CA 1
ATOM 706 C C . ASP A 1 90 ? -3.952 -3.379 15.621 1.00 79.56 90 ASP A C 1
ATOM 708 O O . ASP A 1 90 ? -4.924 -3.609 16.339 1.00 79.56 90 ASP A O 1
ATOM 712 N N . MET A 1 91 ? -3.243 -2.254 15.792 1.00 77.06 91 MET A N 1
ATOM 713 C CA . MET A 1 91 ? -3.583 -1.282 16.841 1.00 77.06 91 MET A CA 1
ATOM 714 C C . MET A 1 91 ? -5.006 -0.726 16.694 1.00 77.06 91 MET A C 1
ATOM 716 O O . MET A 1 91 ? -5.689 -0.521 17.700 1.00 77.06 91 MET A O 1
ATOM 720 N N . GLN A 1 92 ? -5.471 -0.487 15.464 1.00 75.31 92 GLN A N 1
ATOM 721 C CA . GLN A 1 92 ? -6.846 -0.047 15.217 1.00 75.31 92 GLN A CA 1
ATOM 722 C C . GLN A 1 92 ? -7.866 -1.125 15.583 1.00 75.31 92 GLN A C 1
ATOM 724 O O . GLN A 1 92 ? -8.875 -0.807 16.217 1.00 75.31 92 GLN A O 1
ATOM 729 N N . LEU A 1 93 ? -7.591 -2.386 15.248 1.00 75.25 93 LEU A N 1
ATOM 730 C CA . LEU A 1 93 ? -8.432 -3.514 15.632 1.00 75.25 93 LEU A CA 1
ATOM 731 C C . LEU A 1 93 ? -8.505 -3.648 17.158 1.00 75.25 93 LEU A C 1
ATOM 733 O O . LEU A 1 93 ? -9.596 -3.737 17.717 1.00 75.25 93 LEU A O 1
ATOM 737 N N . LEU A 1 94 ? -7.372 -3.567 17.856 1.00 72.31 94 LEU A N 1
ATOM 738 C CA . LEU A 1 94 ? -7.326 -3.625 19.319 1.00 72.31 94 LEU A CA 1
ATOM 739 C C . LEU A 1 94 ? -8.093 -2.469 19.975 1.00 72.31 94 LEU A C 1
ATOM 741 O O . LEU A 1 94 ? -8.805 -2.680 20.959 1.00 72.31 94 LEU A O 1
ATOM 745 N N . GLN A 1 95 ? -7.994 -1.253 19.432 1.00 73.19 95 GLN A N 1
ATOM 746 C CA . GLN A 1 95 ? -8.774 -0.106 19.909 1.00 73.19 95 GLN A CA 1
ATOM 747 C C . GLN A 1 95 ? -10.271 -0.287 19.656 1.00 73.19 95 GLN A C 1
ATOM 749 O O . GLN A 1 95 ? -11.079 0.041 20.527 1.00 73.19 95 GLN A O 1
ATOM 754 N N . PHE A 1 96 ? -10.647 -0.823 18.494 1.00 73.50 96 PHE A N 1
ATOM 755 C CA . PHE A 1 96 ? -12.034 -1.147 18.181 1.00 73.50 96 PHE A CA 1
ATOM 756 C C . PHE A 1 96 ? -12.588 -2.199 19.148 1.00 73.50 96 PHE A C 1
ATOM 758 O O . PHE A 1 96 ? -13.674 -2.011 19.698 1.00 73.50 96 PHE A O 1
ATOM 765 N N . MET A 1 97 ? -11.817 -3.253 19.424 1.00 67.88 97 MET A N 1
ATOM 766 C CA . MET A 1 97 ? -12.174 -4.299 20.383 1.00 67.88 97 MET A CA 1
ATOM 767 C C . MET A 1 97 ? -12.298 -3.742 21.803 1.00 67.88 97 MET A C 1
ATOM 769 O O . MET A 1 97 ? -13.292 -4.014 22.472 1.00 67.88 97 MET A O 1
ATOM 773 N N . ARG A 1 98 ? -11.355 -2.896 22.249 1.00 69.06 98 ARG A N 1
ATOM 774 C CA . ARG A 1 98 ? -11.437 -2.212 23.551 1.00 69.06 98 ARG A CA 1
ATOM 775 C C . ARG A 1 98 ? -12.696 -1.353 23.641 1.00 69.06 98 ARG A C 1
ATOM 777 O O . ARG A 1 98 ? -13.481 -1.522 24.560 1.00 69.06 98 ARG A O 1
ATOM 784 N N . LYS A 1 99 ? -12.934 -0.487 22.655 1.00 68.69 99 LYS A N 1
ATOM 785 C CA . LYS A 1 99 ? -14.106 0.401 22.627 1.00 68.69 99 LYS A C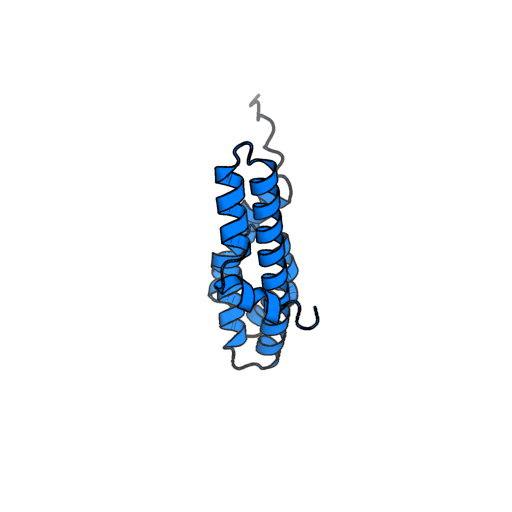A 1
ATOM 786 C C . LYS A 1 99 ? -15.423 -0.377 22.579 1.00 68.69 99 LYS A C 1
ATOM 788 O O . LYS A 1 99 ? -16.411 0.073 23.151 1.00 68.69 99 LYS A O 1
ATOM 793 N N . SER A 1 100 ? -15.447 -1.518 21.892 1.00 64.75 100 SER A N 1
ATOM 794 C CA . SER A 1 100 ? -16.613 -2.407 21.842 1.00 64.75 100 SER A CA 1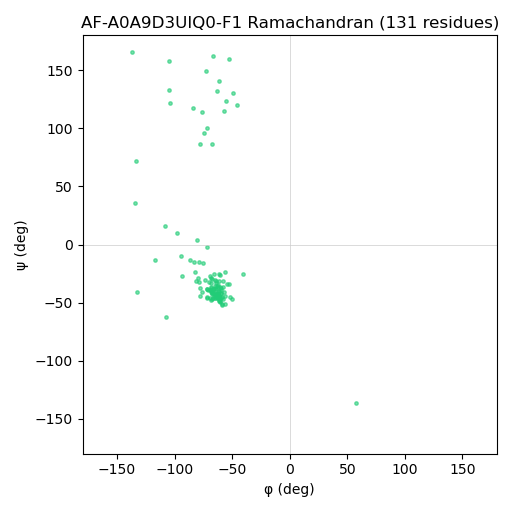
ATOM 795 C C . SER A 1 100 ? -16.823 -3.132 23.172 1.00 64.75 100 SER A C 1
ATOM 797 O O . SER A 1 100 ? -17.958 -3.229 23.624 1.00 64.75 100 SER A O 1
ATOM 799 N N . SER A 1 101 ? -15.743 -3.546 23.845 1.00 64.19 101 SER A N 1
ATOM 800 C CA . SER A 1 101 ? -15.777 -4.077 25.213 1.00 64.19 101 SER A CA 1
ATOM 801 C C . SER A 1 101 ? -16.290 -3.040 26.220 1.00 64.19 101 SER A C 1
ATOM 803 O O . SER A 1 101 ? -17.146 -3.362 27.037 1.00 64.19 101 SER A O 1
ATOM 805 N N . ASP A 1 102 ? -15.820 -1.792 26.140 1.00 68.94 102 ASP A N 1
ATOM 806 C CA . ASP A 1 102 ? -16.220 -0.705 27.047 1.00 68.94 102 ASP A CA 1
ATOM 807 C C . ASP A 1 102 ? -17.691 -0.298 26.853 1.00 68.94 102 ASP A C 1
ATOM 809 O O . ASP A 1 102 ? -18.355 0.140 27.790 1.00 68.94 102 ASP A O 1
ATOM 813 N N . LYS A 1 103 ? -18.219 -0.449 25.630 1.00 61.84 103 LYS A N 1
ATOM 814 C CA . LYS A 1 103 ? -19.626 -0.182 25.296 1.00 61.84 103 LYS A CA 1
ATOM 815 C C . LYS A 1 103 ? -20.559 -1.368 25.542 1.00 61.84 103 LYS A C 1
ATOM 817 O O . LYS A 1 103 ? -21.775 -1.179 25.521 1.00 61.84 103 LYS A O 1
ATOM 822 N N . ALA A 1 104 ? -20.020 -2.567 25.760 1.00 59.69 104 ALA A N 1
ATOM 823 C CA . ALA A 1 104 ? -20.811 -3.753 26.046 1.00 59.69 104 ALA A CA 1
ATOM 824 C C . ALA A 1 104 ? -21.352 -3.682 27.484 1.00 59.69 104 ALA A C 1
ATOM 826 O O . ALA A 1 104 ? -20.679 -4.045 28.458 1.00 59.69 104 ALA A O 1
ATOM 827 N N . ASN A 1 105 ? -22.589 -3.199 27.606 1.00 56.91 105 ASN A N 1
ATOM 828 C CA . ASN A 1 105 ? -23.340 -3.188 28.864 1.00 56.91 105 ASN A CA 1
ATOM 829 C C . ASN A 1 105 ? -23.952 -4.560 29.198 1.00 56.91 105 ASN A C 1
ATOM 831 O O . ASN A 1 105 ? -24.332 -4.789 30.341 1.00 56.91 105 ASN A O 1
ATOM 835 N N . ASP A 1 106 ? -24.015 -5.474 28.224 1.00 60.47 106 ASP A N 1
ATOM 836 C CA . ASP A 1 106 ? -24.610 -6.804 28.367 1.00 60.47 106 ASP A CA 1
ATOM 837 C C . ASP A 1 106 ? -23.527 -7.912 28.468 1.00 60.47 106 ASP A C 1
ATOM 839 O O . ASP A 1 106 ? -22.587 -7.927 27.659 1.00 60.47 106 ASP A O 1
ATOM 843 N N . PRO A 1 107 ? -23.632 -8.856 29.427 1.00 60.97 107 PRO A N 1
ATOM 844 C CA . PRO A 1 107 ? -22.722 -10.000 29.570 1.00 60.97 107 PRO A CA 1
ATOM 845 C C . PRO A 1 107 ? -22.531 -10.848 28.300 1.00 60.97 107 PRO A C 1
ATOM 847 O O . PRO A 1 107 ? -21.426 -11.339 28.056 1.00 60.97 107 PRO A O 1
ATOM 850 N N . LEU A 1 108 ? -23.562 -10.998 27.466 1.00 57.31 108 LEU A N 1
ATOM 851 C CA . LEU A 1 108 ? -23.505 -11.768 26.219 1.00 57.31 108 LEU A CA 1
ATOM 852 C C . LEU A 1 108 ? -22.679 -11.049 25.148 1.00 57.31 108 LEU A C 1
ATOM 854 O O . LEU A 1 108 ? -21.888 -11.676 24.443 1.00 57.31 108 LEU A O 1
ATOM 858 N N . GLN A 1 109 ? -22.790 -9.720 25.075 1.00 54.00 109 GLN A N 1
ATOM 859 C CA . GLN A 1 109 ? -21.958 -8.910 24.179 1.00 54.00 109 GLN A CA 1
ATOM 860 C C . GLN A 1 109 ? -20.480 -8.997 24.570 1.00 54.00 109 GLN A C 1
ATOM 862 O O . GLN A 1 109 ? -19.619 -9.122 23.700 1.00 54.00 109 GLN A O 1
ATOM 867 N N . ARG A 1 110 ? -20.181 -9.017 25.876 1.00 57.94 110 ARG A N 1
ATOM 868 C CA . ARG A 1 110 ? -18.814 -9.235 26.372 1.00 57.94 110 ARG A CA 1
ATOM 869 C C . ARG A 1 110 ? -18.292 -10.614 25.974 1.00 57.94 110 ARG A C 1
ATOM 871 O O . ARG A 1 110 ? -17.176 -10.708 25.472 1.00 57.94 110 ARG A O 1
ATOM 878 N N . HIS A 1 111 ? -19.094 -11.668 26.132 1.00 57.16 111 HIS A N 1
ATOM 879 C CA . HIS A 1 111 ? -18.689 -13.034 25.789 1.00 57.16 111 HIS A CA 1
ATOM 880 C C . HIS A 1 111 ? -18.348 -13.202 24.297 1.00 57.16 111 HIS A C 1
ATOM 882 O O . HIS A 1 111 ? -17.347 -13.836 23.966 1.00 57.16 111 HIS A O 1
ATOM 888 N N . ILE A 1 112 ? -19.111 -12.571 23.397 1.00 57.56 112 ILE A N 1
ATOM 889 C CA . ILE A 1 112 ? -18.830 -12.574 21.950 1.00 57.56 112 ILE A CA 1
ATOM 890 C C . ILE A 1 112 ? -17.509 -11.848 21.641 1.00 57.56 112 ILE A C 1
ATOM 892 O O . ILE A 1 112 ? -16.686 -12.359 20.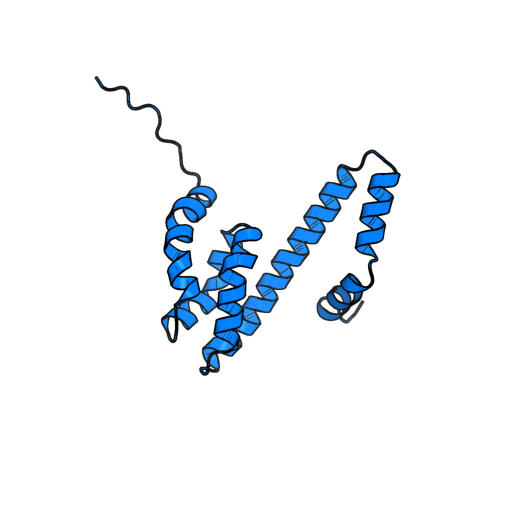880 1.00 57.56 112 ILE A O 1
ATOM 896 N N . VAL A 1 113 ? -17.267 -10.691 22.269 1.00 60.38 113 VAL A N 1
ATOM 897 C CA . VAL A 1 113 ? -16.021 -9.921 22.098 1.00 60.38 113 VAL A CA 1
ATOM 898 C C . VAL A 1 113 ? -14.800 -10.710 22.590 1.00 60.38 113 VAL A C 1
ATOM 900 O O . VAL A 1 113 ? -13.776 -10.740 21.906 1.00 60.38 113 VAL A O 1
ATOM 903 N N . TYR A 1 114 ? -14.897 -11.390 23.737 1.00 61.56 114 TYR A N 1
ATOM 904 C CA . TYR A 1 114 ? -13.811 -12.239 24.244 1.00 61.56 114 TYR A CA 1
ATOM 905 C C . TYR A 1 114 ? -13.594 -13.491 23.381 1.00 61.56 114 TYR A C 1
ATOM 907 O O . TYR A 1 114 ? -12.453 -13.814 23.067 1.00 61.56 114 TYR A O 1
ATOM 915 N N . SER A 1 115 ? -14.660 -14.128 22.891 1.00 57.66 115 SER A N 1
ATOM 916 C CA . SER A 1 115 ? -14.554 -15.306 22.012 1.00 57.66 115 SER A CA 1
ATOM 917 C C . SER A 1 115 ? -13.854 -14.990 20.683 1.00 57.66 115 SER A C 1
ATOM 919 O O . SER A 1 115 ? -13.071 -15.793 20.183 1.00 57.66 115 SER A O 1
ATOM 921 N N . PHE A 1 116 ? -14.065 -13.790 20.129 1.00 59.31 116 PHE A N 1
ATOM 922 C CA . PHE A 1 116 ? -13.321 -13.318 18.955 1.00 59.31 116 PHE A CA 1
ATOM 923 C C . PHE A 1 116 ? -11.841 -13.043 19.254 1.00 59.31 116 PHE A C 1
ATOM 925 O O . PHE A 1 116 ? -10.987 -13.249 18.391 1.00 59.31 116 PHE A O 1
ATOM 932 N N . ARG A 1 117 ? -11.506 -12.592 20.470 1.00 58.72 117 ARG A N 1
ATOM 933 C CA . ARG A 1 117 ? -10.118 -12.336 20.891 1.00 58.72 117 ARG A CA 1
ATOM 934 C C . ARG A 1 117 ? -9.279 -13.616 20.934 1.00 58.72 117 ARG A C 1
ATOM 936 O O . ARG A 1 117 ? -8.096 -13.572 20.589 1.00 58.72 117 ARG A O 1
ATOM 943 N N . ASP A 1 118 ? -9.901 -14.722 21.322 1.00 57.66 118 ASP A N 1
ATOM 944 C CA . ASP A 1 118 ? -9.255 -16.025 21.507 1.00 57.66 118 ASP A CA 1
ATOM 945 C C . ASP A 1 118 ? -9.435 -16.960 20.298 1.00 57.66 118 ASP A C 1
ATOM 947 O O . ASP A 1 118 ? -9.070 -18.134 20.342 1.00 57.66 118 ASP A O 1
ATOM 951 N N . HIS A 1 119 ? -9.954 -16.434 19.183 1.00 54.62 119 HIS A N 1
ATOM 952 C CA . HIS A 1 119 ? -10.143 -17.202 17.959 1.00 54.62 119 HIS A CA 1
ATOM 953 C C . HIS A 1 119 ? -8.781 -17.679 17.402 1.00 54.62 119 HIS A C 1
ATOM 955 O O . HIS A 1 119 ? -7.864 -16.864 17.260 1.00 54.62 119 HIS A O 1
ATOM 961 N N . PRO A 1 120 ? -8.621 -18.964 17.025 1.00 51.56 120 PRO A N 1
ATOM 962 C CA . PRO A 1 120 ? -7.347 -19.534 16.557 1.00 51.56 120 PRO A CA 1
ATOM 963 C C . PRO A 1 120 ? -6.700 -18.822 15.356 1.00 51.56 120 PRO A C 1
ATOM 965 O O . PRO A 1 120 ? -5.485 -18.855 15.200 1.00 51.56 120 PRO A O 1
ATOM 968 N N . SER A 1 121 ? -7.466 -18.108 14.533 1.00 50.59 121 SER A N 1
ATOM 969 C CA . SER A 1 121 ? -6.944 -17.264 13.449 1.00 50.59 121 SER A CA 1
ATOM 970 C C . SER A 1 121 ? -6.124 -16.064 13.958 1.00 50.59 121 SER A C 1
ATOM 972 O O . SER A 1 121 ? -5.212 -15.611 13.270 1.00 50.59 121 SER A O 1
ATOM 974 N N . ASN A 1 122 ? -6.370 -15.595 15.187 1.00 53.31 122 ASN A N 1
ATOM 975 C CA . ASN A 1 122 ? -5.603 -14.523 15.832 1.00 53.31 122 ASN A CA 1
ATOM 976 C C . ASN A 1 122 ? -4.308 -15.024 16.498 1.00 53.31 122 ASN A C 1
ATOM 978 O O . ASN A 1 122 ? -3.427 -14.218 16.799 1.00 53.31 122 ASN A O 1
ATOM 982 N N . TRP A 1 123 ? -4.153 -16.339 16.707 1.00 47.50 123 TRP A N 1
ATOM 983 C CA . TRP A 1 123 ? -2.911 -16.942 17.216 1.00 47.50 123 TRP A CA 1
ATOM 984 C C . TRP A 1 123 ? -1.753 -16.784 16.221 1.00 47.50 123 TRP A C 1
ATOM 986 O O . TRP A 1 123 ? -0.635 -16.473 16.630 1.00 47.50 123 TRP A O 1
ATOM 996 N N . ILE A 1 124 ? -2.030 -16.901 14.916 1.00 48.44 124 ILE A N 1
ATOM 997 C CA . ILE A 1 124 ? -1.030 -16.690 13.854 1.00 48.44 124 ILE A CA 1
ATOM 998 C C . ILE A 1 124 ? -0.512 -15.245 13.899 1.00 48.44 124 ILE A C 1
ATOM 1000 O O . ILE A 1 124 ? 0.692 -15.008 13.844 1.00 48.44 124 ILE A O 1
ATOM 1004 N N . ILE A 1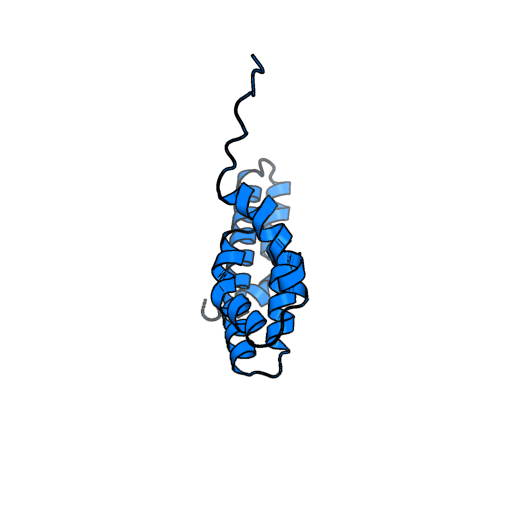 125 ? -1.419 -14.281 14.077 1.00 50.78 125 ILE A N 1
ATOM 1005 C CA . ILE A 1 125 ? -1.088 -12.852 14.154 1.00 50.78 125 ILE A CA 1
ATOM 1006 C C . ILE A 1 125 ? -0.284 -12.544 15.429 1.00 50.78 125 ILE A C 1
ATOM 1008 O O . ILE A 1 125 ? 0.725 -11.841 15.365 1.00 50.78 125 ILE A O 1
ATOM 1012 N N . LYS A 1 126 ? -0.670 -13.122 16.577 1.00 52.16 126 LYS A N 1
ATOM 1013 C CA . LYS A 1 126 ? 0.060 -12.962 17.847 1.00 52.16 126 LYS A CA 1
ATOM 1014 C C . LYS A 1 126 ? 1.494 -13.499 17.775 1.00 52.16 126 LYS A C 1
ATOM 1016 O O . LYS A 1 126 ? 2.404 -12.788 18.190 1.00 52.16 126 LYS A O 1
ATOM 1021 N N . ASN A 1 127 ? 1.710 -14.688 17.207 1.00 49.34 127 ASN A N 1
ATOM 1022 C CA . ASN A 1 127 ? 3.054 -15.271 17.090 1.00 49.34 127 ASN A CA 1
ATOM 1023 C C . ASN A 1 127 ? 3.965 -14.523 16.117 1.00 49.34 127 ASN A C 1
ATOM 1025 O O . ASN A 1 127 ? 5.179 -14.515 16.297 1.00 49.34 127 ASN A O 1
ATOM 1029 N N . PHE A 1 128 ? 3.397 -13.886 15.093 1.00 43.69 128 PHE A N 1
ATOM 1030 C CA . PHE A 1 128 ? 4.191 -13.142 14.119 1.00 43.69 128 PHE A CA 1
ATOM 1031 C C . PHE A 1 128 ? 4.617 -11.758 14.638 1.00 43.69 128 PHE A C 1
ATOM 1033 O O . PHE A 1 128 ? 5.696 -11.273 14.302 1.00 43.69 128 PHE A O 1
ATOM 1040 N N . LEU A 1 129 ? 3.790 -11.113 15.470 1.00 42.25 129 LEU A N 1
ATOM 1041 C CA . LEU A 1 129 ? 4.056 -9.767 15.996 1.00 42.25 129 LEU A CA 1
ATOM 1042 C C . LEU A 1 129 ? 4.756 -9.757 17.363 1.00 42.25 129 LEU A C 1
ATOM 1044 O O . LEU A 1 129 ? 5.482 -8.804 17.657 1.00 42.25 129 LEU A O 1
ATOM 1048 N N . TYR A 1 130 ? 4.581 -10.801 18.176 1.00 43.56 130 TYR A N 1
ATOM 1049 C CA . TYR A 1 130 ? 5.174 -10.921 19.510 1.00 43.56 130 TYR A CA 1
ATOM 1050 C C . TYR A 1 130 ? 5.792 -12.314 19.709 1.00 43.56 130 TYR A C 1
ATOM 1052 O O . TYR A 1 130 ? 5.266 -13.117 20.473 1.00 43.56 130 TYR A O 1
ATOM 1060 N N . PRO A 1 131 ? 6.922 -12.619 19.049 1.00 38.91 131 PRO A N 1
ATOM 1061 C CA . PRO A 1 131 ? 7.492 -13.969 19.044 1.00 38.91 131 PRO A CA 1
ATOM 1062 C C . PRO A 1 131 ? 8.138 -14.407 20.375 1.00 38.91 131 PRO A C 1
ATOM 1064 O O . PRO A 1 131 ? 8.633 -15.523 20.450 1.00 38.91 131 PRO A O 1
ATOM 1067 N N . ASN A 1 132 ? 8.174 -13.549 21.406 1.00 42.47 132 ASN A N 1
ATOM 1068 C CA . ASN A 1 132 ? 8.885 -13.788 22.675 1.00 42.47 132 ASN A CA 1
ATOM 1069 C C . ASN A 1 132 ? 8.052 -13.432 23.928 1.00 42.47 132 ASN A C 1
ATOM 1071 O O . ASN A 1 132 ? 8.600 -12.904 24.898 1.00 42.47 132 ASN A O 1
ATOM 1075 N N . GLN A 1 133 ? 6.737 -13.665 23.907 1.00 47.44 133 GLN A N 1
ATOM 1076 C CA . GLN A 1 133 ? 5.929 -13.734 25.136 1.00 47.44 133 GLN A CA 1
ATOM 1077 C C . GLN A 1 133 ? 5.547 -15.173 25.450 1.00 47.44 133 GLN A C 1
ATOM 1079 O O . GLN A 1 133 ? 5.231 -15.908 24.490 1.00 47.44 133 GLN A O 1
#

Nearest PDB structures (foldseek):
  1b3u-assembly1_A  TM=5.497E-01  e=1.548E-01  Homo sapiens
  8twi-assembly1_A  TM=6.026E-01  e=7.352E-01  Homo sapiens
  8rbx-assembly1_p  TM=6.429E-01  e=1.130E+00  Homo sapiens
  7xvk-assembly1_A  TM=5.818E-01  e=1.071E+00  Arabidopsis thaliana
  5w0w-assembly4_J  TM=5.356E-01  e=1.192E+00  Homo sapiens

InterPro domains:
  IPR011989 Armadillo-like helical [G3DSA:1.25.10.10] (9-112)
  IPR051177 Catalytically Inactive Kinase-Related Protein [PTHR12984] (14-94)

Secondary structure (DSSP, 8-state):
-----------HHHHIIIIIIHHHHHHHHH--HHHHHHHHHTHHHHHHHS-HHHIIIIIHHHHHHHHTSS-HHHHHHHHHHHHHHHHHHHHHHHHHHHHHHHH--SHHHHHHHHHHHT-HHHHHHHHHH-TT-

Organism: NCBI:txid47602

Mean predicted aligned error: 12.56 Å